Protein AF-A0A962J3V6-F1 (afdb_monomer_lite)

Structure (mmCIF, N/CA/C/O backbone):
data_AF-A0A962J3V6-F1
#
_entry.id   AF-A0A962J3V6-F1
#
loop_
_atom_site.group_PDB
_atom_site.id
_atom_site.type_symbol
_atom_site.label_atom_id
_atom_site.label_alt_id
_atom_site.label_comp_id
_atom_site.label_asym_id
_atom_site.label_entity_id
_atom_site.label_seq_id
_atom_site.pdbx_PDB_ins_code
_atom_site.Cartn_x
_atom_site.Cartn_y
_atom_site.Cartn_z
_atom_site.occupancy
_atom_site.B_iso_or_equiv
_atom_site.auth_seq_id
_atom_site.auth_comp_id
_atom_site.auth_asym_id
_atom_site.auth_atom_id
_atom_site.pdbx_PDB_model_num
ATOM 1 N N . MET A 1 1 ? -24.336 -7.893 41.611 1.00 66.75 1 MET A N 1
ATOM 2 C CA . MET A 1 1 ? -23.664 -8.650 40.518 1.00 66.75 1 MET A CA 1
ATOM 3 C C . MET A 1 1 ? -24.227 -8.405 39.106 1.00 66.75 1 MET A C 1
ATOM 5 O O . MET A 1 1 ? -23.433 -8.331 38.176 1.00 66.75 1 MET A O 1
ATOM 9 N N . LYS A 1 2 ? -25.549 -8.251 38.892 1.00 81.50 2 LYS A N 1
ATOM 10 C CA . LYS A 1 2 ? -26.153 -8.059 37.546 1.00 81.50 2 LYS A CA 1
ATOM 11 C C . LYS A 1 2 ? -25.655 -6.804 36.803 1.00 81.50 2 LYS A C 1
ATOM 13 O O . LYS A 1 2 ? -25.429 -6.859 35.599 1.00 81.50 2 LYS A O 1
ATOM 18 N N . ASN A 1 3 ? -25.429 -5.706 37.526 1.00 87.75 3 ASN A N 1
ATOM 19 C CA . ASN A 1 3 ? -24.977 -4.433 36.945 1.00 87.75 3 ASN A CA 1
ATOM 20 C C . ASN A 1 3 ? -23.511 -4.482 36.477 1.00 87.75 3 ASN A C 1
ATOM 22 O O . ASN A 1 3 ? -23.180 -3.909 35.447 1.00 87.75 3 ASN A O 1
ATOM 26 N N . ILE A 1 4 ? -22.664 -5.257 37.164 1.00 92.31 4 ILE A N 1
ATOM 27 C CA . ILE A 1 4 ? -21.242 -5.433 36.821 1.00 92.31 4 ILE A CA 1
ATOM 28 C C . ILE A 1 4 ? -21.096 -6.227 35.517 1.00 92.31 4 ILE A C 1
ATOM 30 O O . ILE A 1 4 ? -20.351 -5.824 34.630 1.00 92.31 4 ILE A O 1
ATOM 34 N N . LYS A 1 5 ? -21.869 -7.310 35.345 1.00 92.38 5 LYS A N 1
ATOM 35 C CA . LYS A 1 5 ? -21.856 -8.102 34.101 1.00 92.38 5 LYS A CA 1
ATOM 36 C C . LYS A 1 5 ? -22.297 -7.276 32.887 1.00 92.38 5 LYS A C 1
ATOM 38 O O . LYS A 1 5 ? -21.710 -7.397 31.817 1.00 92.38 5 LYS A O 1
ATOM 43 N N . LYS A 1 6 ? -23.300 -6.405 33.061 1.00 92.25 6 LYS A N 1
ATOM 44 C CA . LYS A 1 6 ? -23.743 -5.473 32.012 1.00 92.25 6 LYS A CA 1
ATOM 45 C C . LYS A 1 6 ? -22.647 -4.471 31.647 1.00 92.25 6 LYS A C 1
ATOM 47 O O . LYS A 1 6 ? -22.354 -4.330 30.464 1.00 92.25 6 LYS A O 1
ATOM 52 N N . ALA A 1 7 ? -22.019 -3.840 32.640 1.00 93.50 7 ALA A N 1
ATOM 53 C CA . ALA A 1 7 ? -20.923 -2.897 32.417 1.00 93.50 7 ALA A CA 1
ATOM 54 C C . ALA A 1 7 ? -19.744 -3.553 31.679 1.00 93.50 7 ALA A C 1
ATOM 56 O O . ALA A 1 7 ? -19.278 -3.019 30.677 1.00 93.50 7 ALA A O 1
ATOM 57 N N . LEU A 1 8 ? -19.341 -4.758 32.095 1.00 95.62 8 LEU A N 1
ATOM 58 C CA . LEU A 1 8 ? -18.282 -5.519 31.430 1.00 95.62 8 LEU A CA 1
ATOM 59 C C . LEU A 1 8 ? -18.642 -5.859 29.976 1.00 95.62 8 LEU A C 1
ATOM 61 O O . LEU A 1 8 ? -17.805 -5.729 29.089 1.00 95.62 8 LEU A O 1
ATOM 65 N N . SER A 1 9 ? -19.895 -6.249 29.715 1.00 94.81 9 SER A N 1
ATOM 66 C CA . SER A 1 9 ? -20.354 -6.549 28.353 1.00 94.81 9 SER A CA 1
ATOM 67 C C . SER A 1 9 ? -20.387 -5.313 27.447 1.00 94.81 9 SER A C 1
ATOM 69 O O . SER A 1 9 ? -20.104 -5.420 26.257 1.00 94.81 9 SER A O 1
ATOM 71 N N . LEU A 1 10 ? -20.717 -4.141 28.000 1.00 95.62 10 LEU A N 1
ATOM 72 C CA . LEU A 1 10 ? -20.697 -2.875 27.266 1.00 95.62 10 LEU A CA 1
ATOM 73 C C . LEU A 1 10 ? -19.265 -2.463 26.945 1.00 95.62 10 LEU A C 1
ATOM 75 O O . LEU A 1 10 ? -18.980 -2.119 25.803 1.00 95.62 10 LEU A O 1
ATOM 79 N N . PHE A 1 11 ? -18.368 -2.568 27.926 1.00 96.50 11 PHE A N 1
ATOM 80 C CA . PHE A 1 11 ? -16.948 -2.304 27.733 1.00 96.50 11 PHE A CA 1
ATOM 81 C C . PHE A 1 11 ? -16.353 -3.194 26.635 1.00 96.50 11 PHE A C 1
ATOM 83 O O . PHE A 1 11 ? -15.715 -2.689 25.719 1.00 96.50 11 PHE A O 1
ATOM 90 N N . TRP A 1 12 ? -16.642 -4.499 26.664 1.00 96.94 12 TRP A N 1
ATOM 91 C CA . TRP A 1 12 ? -16.194 -5.436 25.630 1.00 96.94 12 TRP A CA 1
ATOM 92 C C . TRP A 1 12 ? -16.686 -5.068 24.229 1.00 96.94 12 TRP A C 1
ATOM 94 O O . TRP A 1 12 ? -15.909 -5.091 23.279 1.00 96.94 12 TRP A O 1
ATOM 104 N N . LYS A 1 13 ? -17.962 -4.692 24.091 1.00 97.31 13 LYS A N 1
ATOM 105 C CA . LYS A 1 13 ? -18.520 -4.260 22.800 1.00 97.31 13 LYS A CA 1
ATOM 106 C C . LYS A 1 13 ? -17.868 -2.974 22.300 1.00 97.31 13 LYS A C 1
ATOM 108 O O . LYS A 1 13 ? -17.522 -2.895 21.128 1.00 97.31 13 LYS A O 1
ATOM 113 N N . LEU A 1 14 ? -17.685 -1.989 23.181 1.00 97.56 14 LEU A N 1
ATOM 114 C CA . LEU A 1 14 ? -17.017 -0.730 22.845 1.00 97.56 14 LEU A CA 1
ATOM 115 C C . LEU A 1 14 ? -15.577 -0.970 22.394 1.00 97.56 14 LEU A C 1
ATOM 117 O O . LEU A 1 14 ? -15.175 -0.442 21.362 1.00 97.56 14 LEU A O 1
ATOM 121 N N . TRP A 1 15 ? -14.838 -1.808 23.123 1.00 97.69 15 TRP A N 1
ATOM 1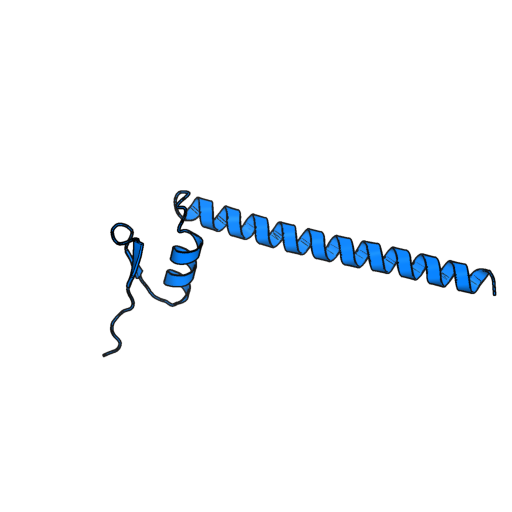22 C CA . TRP A 1 15 ? -13.484 -2.205 22.753 1.00 97.69 15 TRP A CA 1
ATOM 123 C C . TRP A 1 15 ? -13.451 -2.876 21.380 1.00 97.69 15 TRP A C 1
ATOM 125 O O . TRP A 1 15 ? -12.689 -2.454 20.518 1.00 97.69 15 TRP A O 1
ATOM 135 N N . MET A 1 16 ? -14.326 -3.858 21.140 1.00 97.44 16 MET A N 1
ATOM 136 C CA . MET A 1 16 ? -14.413 -4.524 19.841 1.00 97.44 16 MET A CA 1
ATOM 137 C C . MET A 1 16 ? -14.691 -3.539 18.705 1.00 97.44 16 MET A C 1
ATOM 139 O O . MET A 1 16 ? -13.976 -3.559 17.709 1.00 97.44 16 MET A O 1
ATOM 143 N N . TYR A 1 17 ? -15.682 -2.654 18.851 1.00 98.12 17 TYR A N 1
ATOM 144 C CA . TYR A 1 17 ? -15.995 -1.669 17.812 1.00 98.12 17 TYR A CA 1
ATOM 145 C C . TYR A 1 17 ? -14.848 -0.698 17.568 1.00 98.12 17 TYR A C 1
ATOM 147 O O . TYR A 1 17 ? -14.553 -0.386 16.417 1.00 98.12 17 TYR A O 1
ATOM 155 N N . PHE A 1 18 ? -14.185 -0.250 18.633 1.00 98.06 18 PHE A N 1
ATOM 156 C CA . PHE A 1 18 ? -13.013 0.601 18.518 1.00 98.06 18 PHE A CA 1
ATOM 157 C C . PHE A 1 18 ? -11.888 -0.108 17.755 1.00 98.06 18 PHE A C 1
ATOM 159 O O . PHE A 1 18 ? -11.381 0.434 16.776 1.00 98.06 18 PHE A O 1
ATOM 166 N N . SER A 1 19 ? -11.551 -1.346 18.132 1.00 98.06 19 SER A N 1
ATOM 167 C CA . SER A 1 19 ? -10.534 -2.137 17.434 1.00 98.06 19 SER A CA 1
ATOM 168 C C . SER A 1 19 ? -10.892 -2.359 15.964 1.00 98.06 19 SER A C 1
ATOM 170 O O . SER A 1 19 ? -10.043 -2.169 15.097 1.00 98.06 19 SER A O 1
ATOM 172 N N . THR A 1 20 ? -12.147 -2.701 15.659 1.00 98.38 20 THR A N 1
ATOM 173 C CA . THR A 1 20 ? -12.608 -2.855 14.274 1.00 98.38 20 THR A CA 1
ATOM 174 C C . THR A 1 20 ? -12.492 -1.547 13.493 1.00 98.38 20 THR A C 1
ATOM 176 O O . THR A 1 20 ? -12.006 -1.565 12.368 1.00 98.38 20 THR A O 1
ATOM 179 N N . ALA A 1 21 ? -12.884 -0.411 14.075 1.00 98.44 21 ALA A N 1
ATOM 180 C CA . ALA A 1 21 ? -12.775 0.889 13.416 1.00 98.44 21 ALA A CA 1
ATOM 181 C C . ALA A 1 21 ? -11.315 1.255 13.103 1.00 98.44 21 ALA A C 1
ATOM 183 O O . ALA A 1 21 ? -11.024 1.691 11.990 1.00 98.44 21 ALA A O 1
ATOM 184 N N . VAL A 1 22 ? -10.396 1.019 14.047 1.00 98.56 22 VAL A N 1
ATOM 185 C CA . VAL A 1 22 ? -8.957 1.253 13.849 1.00 98.56 22 VAL A CA 1
ATOM 186 C C . VAL A 1 22 ? -8.409 0.378 12.723 1.00 98.56 22 VAL A C 1
ATOM 188 O O . VAL A 1 22 ? -7.744 0.892 11.828 1.00 98.56 22 VAL A O 1
ATOM 191 N N . VAL A 1 23 ? -8.717 -0.923 12.721 1.00 98.50 23 VAL A N 1
ATOM 192 C CA . VAL A 1 23 ? -8.254 -1.839 11.664 1.00 98.50 23 VAL A CA 1
ATOM 193 C C . VAL A 1 23 ? -8.792 -1.413 10.299 1.00 98.50 23 VAL A C 1
ATOM 195 O O . VAL A 1 23 ? -8.017 -1.279 9.357 1.00 98.50 23 VAL A O 1
ATOM 198 N N . THR A 1 24 ? -10.090 -1.122 10.194 1.00 98.50 24 THR A N 1
ATOM 199 C CA . THR A 1 24 ? -10.704 -0.664 8.938 1.00 98.50 24 THR A CA 1
ATOM 200 C C . THR A 1 24 ? -10.067 0.628 8.431 1.00 98.50 24 THR A C 1
ATOM 202 O O . THR A 1 24 ? -9.817 0.763 7.232 1.00 98.50 24 THR A O 1
ATOM 205 N N . PHE A 1 25 ? -9.768 1.568 9.330 1.00 98.50 25 PHE A N 1
ATOM 206 C CA . PHE A 1 25 ? -9.099 2.816 8.977 1.00 98.50 25 PHE A CA 1
ATOM 207 C C . PHE A 1 25 ? -7.688 2.569 8.427 1.00 98.50 25 PHE A C 1
ATOM 209 O O . PHE A 1 25 ? -7.363 3.060 7.348 1.00 98.50 25 PHE A O 1
ATOM 216 N N . LEU A 1 26 ? -6.881 1.751 9.110 1.00 98.62 26 LEU A N 1
ATOM 217 C CA . LEU A 1 26 ? -5.529 1.408 8.659 1.00 98.62 26 LEU A CA 1
ATOM 218 C C . LEU A 1 26 ? -5.538 0.665 7.315 1.00 98.62 26 LEU A C 1
ATOM 220 O O . LEU A 1 26 ? -4.748 0.994 6.434 1.00 98.62 26 LEU A O 1
ATOM 224 N N . CYS A 1 27 ? -6.463 -0.279 7.119 1.00 98.50 27 CYS A N 1
ATOM 225 C CA . CYS A 1 27 ? -6.630 -0.967 5.836 1.00 98.50 27 CYS A CA 1
ATOM 226 C C . CYS A 1 27 ? -7.014 0.003 4.711 1.00 98.50 27 CYS A C 1
ATOM 228 O O . CYS A 1 27 ? -6.494 -0.109 3.604 1.00 98.50 27 CYS A O 1
ATOM 230 N N . SER A 1 28 ? -7.895 0.965 4.996 1.00 98.44 28 SER A N 1
ATOM 231 C CA . SER A 1 28 ? -8.302 1.985 4.023 1.00 98.44 28 SER A CA 1
ATOM 232 C C . SER A 1 28 ? -7.138 2.897 3.637 1.00 98.44 28 SER A C 1
ATOM 234 O O . SER A 1 28 ? -6.963 3.188 2.456 1.00 98.44 28 SER A O 1
ATOM 236 N N . LEU A 1 29 ? -6.318 3.312 4.610 1.00 98.50 29 LEU A N 1
ATOM 237 C CA . LEU A 1 29 ? -5.113 4.104 4.351 1.00 98.50 29 LEU A CA 1
ATOM 238 C C . LEU A 1 29 ? -4.097 3.338 3.506 1.00 98.50 29 LEU A C 1
ATOM 240 O O . LEU A 1 29 ? -3.589 3.884 2.531 1.00 98.50 29 LEU A O 1
ATOM 244 N N . PHE A 1 30 ? -3.833 2.077 3.856 1.00 97.81 30 PHE A N 1
ATOM 245 C CA . PHE A 1 30 ? -2.926 1.225 3.092 1.00 97.81 30 PHE A CA 1
ATOM 246 C C . PHE A 1 30 ? -3.397 1.083 1.642 1.00 97.81 30 PHE A C 1
ATOM 248 O O . PHE A 1 30 ? -2.629 1.344 0.723 1.00 97.81 30 PHE A O 1
ATOM 255 N N . LEU A 1 31 ? -4.681 0.769 1.434 1.00 98.38 31 LEU A N 1
ATOM 256 C CA . LEU A 1 31 ? -5.254 0.643 0.096 1.00 98.38 31 LEU A CA 1
ATOM 257 C C . LEU A 1 31 ? -5.145 1.950 -0.699 1.00 98.38 31 LEU A C 1
ATOM 259 O O . LEU A 1 31 ? -4.754 1.924 -1.863 1.00 98.38 31 LEU A O 1
ATOM 263 N N . ALA A 1 32 ? -5.464 3.089 -0.078 1.00 98.44 32 ALA A N 1
ATOM 264 C CA . ALA A 1 32 ? -5.363 4.392 -0.726 1.00 98.44 32 ALA A CA 1
ATOM 265 C C . ALA A 1 32 ? -3.919 4.712 -1.144 1.00 98.44 32 ALA A C 1
ATOM 267 O O . ALA A 1 32 ? -3.700 5.169 -2.264 1.00 98.44 32 ALA A O 1
ATOM 268 N N . TYR A 1 33 ? -2.941 4.425 -0.280 1.00 97.38 33 TYR A N 1
ATOM 269 C CA . TYR A 1 33 ? -1.523 4.611 -0.582 1.00 97.38 33 TYR A CA 1
ATOM 270 C C . TYR A 1 33 ? -1.052 3.696 -1.722 1.00 97.38 33 TYR A C 1
ATOM 272 O O . TYR A 1 33 ? -0.440 4.171 -2.674 1.00 97.38 33 TYR A O 1
ATOM 280 N N . THR A 1 34 ? -1.414 2.410 -1.697 1.00 96.81 34 THR A N 1
ATOM 281 C CA . THR A 1 34 ? -1.092 1.465 -2.779 1.00 96.81 34 THR A CA 1
ATOM 282 C C . THR A 1 34 ? -1.687 1.904 -4.120 1.00 96.81 34 THR A C 1
ATOM 284 O O . THR A 1 34 ? -0.994 1.882 -5.133 1.00 96.81 34 THR A O 1
ATOM 287 N N . VAL A 1 35 ? -2.955 2.336 -4.137 1.00 98.00 35 VAL A N 1
ATOM 288 C CA . VAL A 1 35 ? -3.606 2.845 -5.357 1.00 98.00 35 VAL A CA 1
ATOM 289 C C . VAL A 1 35 ? -2.930 4.123 -5.845 1.00 98.00 35 VAL A C 1
ATOM 291 O O . VAL A 1 35 ? -2.729 4.277 -7.046 1.00 98.00 35 VAL A O 1
ATOM 294 N N . PHE A 1 36 ? -2.553 5.025 -4.936 1.00 97.69 36 PHE A N 1
ATOM 295 C CA . PHE A 1 36 ? -1.820 6.238 -5.285 1.00 97.69 36 PHE A CA 1
ATOM 296 C C . PHE A 1 36 ? -0.488 5.915 -5.975 1.00 97.69 36 PHE A C 1
ATOM 298 O O . PHE A 1 36 ? -0.251 6.437 -7.062 1.00 97.69 36 PHE A O 1
ATOM 305 N N . LEU A 1 37 ? 0.324 5.012 -5.406 1.00 97.25 37 LEU A N 1
ATOM 306 C CA . LEU A 1 37 ? 1.583 4.572 -6.018 1.00 97.25 37 LEU A CA 1
ATOM 307 C C . LEU A 1 37 ? 1.363 3.952 -7.404 1.00 97.25 37 LEU A C 1
ATOM 309 O O . LEU A 1 37 ? 2.042 4.306 -8.364 1.00 97.25 37 LEU A O 1
ATOM 313 N N . TRP A 1 38 ? 0.361 3.079 -7.534 1.00 97.75 38 TRP A N 1
ATOM 314 C CA . TRP A 1 38 ? 0.015 2.466 -8.816 1.00 97.75 38 TRP A CA 1
ATOM 315 C C . TRP A 1 38 ? -0.347 3.510 -9.883 1.00 97.75 38 TRP A C 1
ATOM 317 O O . TRP A 1 38 ? 0.108 3.403 -11.019 1.00 97.75 38 TRP A O 1
ATOM 327 N N . VAL A 1 39 ? -1.101 4.554 -9.521 1.00 97.75 39 VAL A N 1
ATOM 328 C CA . VAL A 1 39 ? -1.476 5.640 -10.444 1.00 97.75 39 VAL A CA 1
ATOM 329 C C . VAL A 1 39 ? -0.269 6.487 -10.854 1.00 97.75 39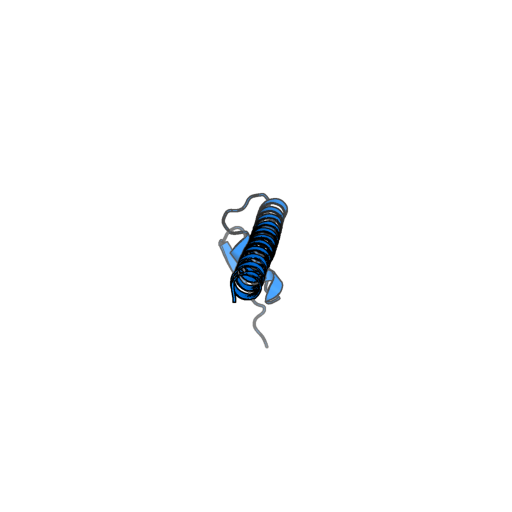 VAL A C 1
ATOM 331 O O . VAL A 1 39 ? -0.118 6.781 -12.038 1.00 97.75 39 VAL A O 1
ATOM 334 N N . ILE A 1 40 ? 0.599 6.885 -9.916 1.00 95.50 40 ILE A N 1
ATOM 335 C CA . ILE A 1 40 ? 1.764 7.728 -10.248 1.00 95.50 40 ILE A CA 1
ATOM 336 C C . ILE A 1 40 ? 2.845 6.968 -11.026 1.00 95.50 40 ILE A C 1
ATOM 338 O O . ILE A 1 40 ? 3.628 7.589 -11.738 1.00 95.50 40 ILE A O 1
ATOM 342 N N . SER A 1 41 ? 2.871 5.637 -10.927 1.00 93.94 41 SER A N 1
ATOM 343 C CA . SER A 1 41 ? 3.730 4.759 -11.729 1.00 93.94 41 SER A CA 1
ATOM 344 C C . SER A 1 41 ? 3.094 4.353 -13.067 1.00 93.94 41 SER A C 1
ATOM 346 O O . SER A 1 41 ? 3.431 3.298 -13.599 1.00 93.94 41 SER A O 1
ATOM 348 N N . ASP A 1 42 ? 2.155 5.148 -13.594 1.00 95.06 42 ASP A N 1
ATOM 349 C CA . ASP A 1 42 ? 1.452 4.909 -14.866 1.00 95.06 42 ASP A CA 1
ATOM 350 C C . ASP A 1 42 ? 0.813 3.513 -14.956 1.00 95.06 42 ASP A C 1
ATOM 352 O O . ASP A 1 42 ? 0.917 2.792 -15.947 1.00 95.06 42 ASP A O 1
ATOM 356 N N . PHE A 1 43 ? 0.182 3.090 -13.859 1.00 96.00 43 PHE A N 1
ATOM 357 C CA . PHE A 1 43 ? -0.455 1.782 -13.719 1.00 96.00 43 PHE A CA 1
ATOM 358 C C . PHE A 1 43 ? 0.496 0.585 -13.900 1.00 96.00 43 PHE A C 1
ATOM 360 O O . PHE A 1 43 ? 0.038 -0.547 -14.102 1.00 96.00 43 PHE A O 1
ATOM 367 N N . SER A 1 44 ? 1.811 0.806 -13.786 1.00 94.94 44 SER A N 1
ATOM 368 C CA . SER A 1 44 ? 2.820 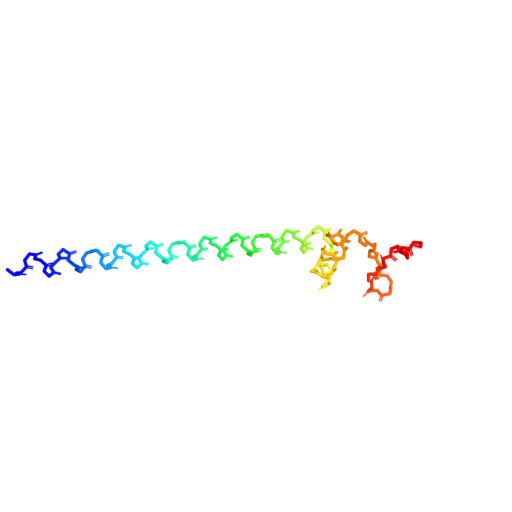-0.245 -13.891 1.00 94.94 44 SER A CA 1
ATOM 369 C C . SER A 1 44 ? 2.578 -1.348 -12.854 1.00 94.94 44 SER A C 1
ATOM 371 O O . SER A 1 44 ? 2.383 -1.044 -11.674 1.00 94.94 44 SER A O 1
ATOM 373 N N . PRO A 1 45 ? 2.640 -2.638 -13.235 1.00 95.44 45 PRO A N 1
ATOM 374 C CA . PRO A 1 45 ? 2.586 -3.739 -12.274 1.00 95.44 45 PRO A CA 1
ATOM 375 C C . PRO A 1 45 ? 3.796 -3.758 -11.323 1.00 95.44 45 PRO A C 1
ATOM 377 O O . PRO A 1 45 ? 3.732 -4.416 -10.288 1.00 95.44 45 PRO A O 1
ATOM 380 N N . ASP A 1 46 ? 4.865 -3.022 -11.645 1.00 96.44 46 ASP A N 1
ATOM 381 C CA . ASP A 1 46 ? 6.087 -2.927 -10.839 1.00 96.44 46 ASP A CA 1
ATOM 382 C C . ASP A 1 46 ? 6.089 -1.733 -9.879 1.00 96.44 46 ASP A C 1
ATOM 384 O O . ASP A 1 46 ? 7.126 -1.430 -9.300 1.00 96.44 46 ASP A O 1
ATOM 388 N N . PHE A 1 47 ? 4.965 -1.033 -9.696 1.00 96.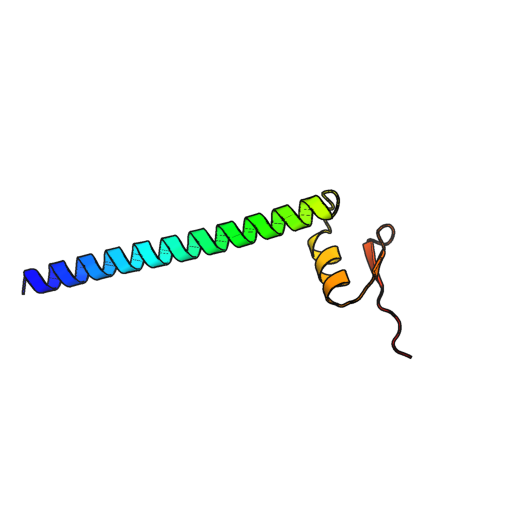81 47 PHE A N 1
ATOM 389 C CA . PHE A 1 47 ? 4.907 0.209 -8.911 1.00 96.81 47 PHE A CA 1
ATOM 390 C C . PHE A 1 47 ? 5.521 0.092 -7.502 1.00 96.81 47 PHE A C 1
ATOM 392 O O . PHE A 1 47 ? 6.189 1.015 -7.055 1.00 96.81 47 PHE A O 1
ATOM 399 N N . LEU A 1 48 ? 5.372 -1.055 -6.825 1.00 96.19 48 LEU A N 1
ATOM 400 C CA . LEU A 1 48 ? 6.008 -1.299 -5.520 1.00 96.19 48 LEU A CA 1
ATOM 401 C C . LEU A 1 48 ? 7.533 -1.445 -5.621 1.00 96.19 48 LEU A C 1
ATOM 403 O O . LEU A 1 48 ? 8.258 -1.025 -4.724 1.00 96.19 48 LEU A O 1
ATOM 407 N N . SER A 1 49 ? 8.030 -2.054 -6.698 1.00 96.81 49 SER A N 1
ATOM 408 C CA . SER A 1 49 ? 9.467 -2.177 -6.957 1.00 96.81 49 SER A CA 1
ATOM 409 C C . SER A 1 49 ? 10.077 -0.841 -7.376 1.00 96.81 49 SER A C 1
ATOM 411 O O . SER A 1 49 ? 11.189 -0.531 -6.954 1.00 96.81 49 SER A O 1
ATOM 413 N N . ILE A 1 50 ? 9.336 -0.042 -8.150 1.00 95.62 50 ILE A N 1
ATOM 414 C CA . ILE A 1 50 ? 9.699 1.330 -8.519 1.00 95.62 50 ILE A CA 1
ATOM 415 C C . ILE A 1 50 ? 9.821 2.186 -7.256 1.00 95.62 50 ILE A C 1
ATOM 417 O O . ILE A 1 50 ? 10.868 2.784 -7.031 1.00 95.62 50 ILE A O 1
ATOM 421 N N . ASP A 1 51 ? 8.790 2.194 -6.412 1.00 95.94 51 ASP A N 1
ATOM 422 C CA . ASP A 1 51 ? 8.762 2.942 -5.151 1.00 95.94 51 ASP A CA 1
ATOM 423 C C . ASP A 1 51 ? 9.926 2.538 -4.233 1.00 95.94 51 ASP A C 1
ATOM 425 O O . ASP A 1 51 ? 10.751 3.375 -3.874 1.00 95.94 51 ASP A O 1
ATOM 429 N N . SER A 1 52 ? 10.105 1.233 -3.990 1.00 95.81 52 SER A N 1
ATOM 430 C CA . SER A 1 52 ? 11.220 0.726 -3.179 1.00 95.81 52 SER A CA 1
ATOM 431 C C . SER A 1 52 ? 12.599 1.088 -3.742 1.00 95.81 52 SER A C 1
ATOM 433 O O . SER A 1 52 ? 13.539 1.250 -2.964 1.00 95.81 52 SER A O 1
ATOM 435 N N . CYS A 1 53 ? 12.747 1.167 -5.067 1.00 95.81 53 CYS A N 1
ATOM 436 C CA . CYS A 1 53 ? 13.995 1.571 -5.709 1.00 95.81 53 CYS A CA 1
ATOM 437 C C . CYS A 1 53 ? 14.296 3.051 -5.453 1.00 95.81 53 CYS A C 1
ATOM 439 O O . CYS A 1 53 ? 15.409 3.399 -5.056 1.00 95.81 53 CYS A O 1
ATOM 441 N N . LEU A 1 54 ? 13.295 3.910 -5.655 1.00 93.88 54 LEU A N 1
ATOM 442 C CA . LEU A 1 54 ? 13.424 5.356 -5.487 1.00 93.88 54 LEU A CA 1
ATOM 443 C C . LEU A 1 54 ? 13.635 5.739 -4.014 1.00 93.88 54 LEU A C 1
ATOM 445 O O . LEU A 1 54 ? 14.477 6.589 -3.727 1.00 93.88 54 LEU A O 1
ATOM 449 N N . ASP A 1 55 ? 12.955 5.064 -3.085 1.00 94.31 55 ASP A N 1
ATOM 450 C CA . ASP A 1 55 ? 13.119 5.264 -1.638 1.00 94.31 55 ASP A CA 1
ATOM 451 C C . ASP A 1 55 ? 14.522 4.894 -1.144 1.00 94.31 55 ASP A C 1
ATOM 453 O O . ASP A 1 55 ? 15.068 5.530 -0.240 1.00 94.31 55 ASP A O 1
ATOM 457 N N . ALA A 1 56 ? 15.140 3.886 -1.762 1.00 94.38 56 ALA A N 1
ATOM 458 C CA . ALA A 1 56 ? 16.519 3.499 -1.489 1.00 94.38 56 ALA A CA 1
ATOM 459 C C . ALA A 1 56 ? 17.554 4.409 -2.188 1.00 94.38 56 ALA A C 1
ATOM 461 O O . ALA A 1 56 ? 18.755 4.156 -2.092 1.00 94.38 56 ALA A O 1
ATOM 462 N N . GLY A 1 57 ? 17.112 5.458 -2.893 1.00 93.12 57 GLY A N 1
ATOM 463 C CA . GLY A 1 57 ? 17.975 6.378 -3.639 1.00 93.12 57 GLY A CA 1
ATOM 464 C C . GLY A 1 57 ? 18.498 5.816 -4.964 1.00 93.12 57 GLY A C 1
ATOM 465 O O . GLY A 1 57 ? 19.419 6.386 -5.551 1.00 93.12 57 GLY A O 1
ATOM 466 N N . GLY A 1 58 ? 17.939 4.698 -5.429 1.00 94.62 58 GLY A N 1
ATOM 467 C CA . GLY A 1 58 ? 18.239 4.116 -6.730 1.00 94.62 58 GLY A CA 1
ATOM 468 C C . GLY A 1 58 ? 17.505 4.817 -7.875 1.00 94.62 58 GLY A C 1
ATOM 469 O O . GLY A 1 58 ? 16.676 5.711 -7.688 1.00 94.62 58 GLY A O 1
ATOM 470 N N . ARG A 1 59 ? 17.806 4.383 -9.096 1.00 95.00 59 ARG A N 1
ATOM 471 C CA . ARG A 1 59 ? 17.129 4.785 -10.328 1.00 95.00 59 ARG A CA 1
ATOM 472 C C . ARG A 1 59 ? 16.474 3.564 -10.956 1.00 95.00 59 ARG A C 1
ATOM 474 O O . ARG A 1 59 ? 17.136 2.566 -11.210 1.00 95.00 59 ARG A O 1
ATOM 481 N N . TRP A 1 60 ? 15.182 3.653 -11.240 1.00 95.00 60 TRP A N 1
ATOM 482 C CA . TRP A 1 60 ? 14.472 2.573 -11.915 1.00 95.00 60 TRP A CA 1
ATOM 483 C C . TRP A 1 60 ? 14.737 2.579 -13.427 1.00 95.00 60 TRP A C 1
ATOM 485 O O . TRP A 1 60 ? 14.512 3.596 -14.089 1.00 95.00 60 TRP A O 1
ATOM 495 N N . ASP A 1 61 ? 15.175 1.442 -13.968 1.00 94.94 61 ASP A N 1
ATOM 496 C CA . ASP A 1 61 ? 15.228 1.166 -15.403 1.00 94.94 61 ASP A CA 1
ATOM 497 C C . ASP A 1 61 ? 13.904 0.518 -15.845 1.00 94.94 61 ASP A C 1
ATOM 499 O O . ASP A 1 61 ? 13.588 -0.621 -15.489 1.00 94.94 61 ASP A O 1
ATOM 503 N N . TYR A 1 62 ? 13.121 1.261 -16.631 1.00 91.25 62 TYR A N 1
ATOM 504 C CA . TYR A 1 62 ? 11.816 0.825 -17.133 1.00 91.25 62 TYR A CA 1
ATOM 505 C C . TYR A 1 62 ? 11.907 -0.249 -18.228 1.00 91.25 62 TYR A C 1
ATOM 507 O O . TYR A 1 62 ? 10.956 -1.015 -18.388 1.00 91.25 62 TYR A O 1
ATOM 515 N N . GLU A 1 63 ? 13.020 -0.329 -18.962 1.00 93.62 63 GLU A N 1
ATOM 516 C CA . GLU A 1 63 ? 13.232 -1.344 -20.001 1.00 93.62 63 GLU A CA 1
ATOM 517 C C . GLU A 1 63 ? 13.713 -2.659 -19.380 1.00 93.62 63 GLU A C 1
ATOM 519 O O . GLU A 1 63 ? 13.153 -3.723 -19.660 1.00 93.62 63 GLU A O 1
ATOM 524 N N . ALA A 1 64 ? 14.708 -2.588 -18.489 1.00 94.94 64 ALA A N 1
ATOM 525 C CA . ALA A 1 64 ? 15.243 -3.759 -17.794 1.00 94.94 64 ALA A CA 1
ATOM 526 C C . ALA A 1 64 ? 14.366 -4.231 -16.620 1.00 94.94 64 ALA A C 1
ATOM 528 O O . ALA A 1 64 ? 14.567 -5.340 -16.120 1.00 94.94 64 ALA A O 1
ATOM 529 N N . ARG A 1 65 ? 13.402 -3.406 -16.178 1.00 94.44 65 ARG A N 1
ATOM 530 C CA . ARG A 1 65 ? 12.564 -3.625 -14.981 1.00 94.44 65 ARG A CA 1
ATOM 531 C C . ARG A 1 65 ? 13.415 -3.905 -13.740 1.00 94.44 65 ARG A C 1
ATOM 533 O O . ARG A 1 65 ? 13.144 -4.830 -12.973 1.00 94.44 65 ARG A O 1
ATOM 540 N N . ALA A 1 66 ? 14.477 -3.121 -13.580 1.00 95.00 66 ALA A N 1
ATOM 541 C CA . ALA A 1 66 ? 15.485 -3.309 -12.548 1.00 95.00 66 ALA A CA 1
ATOM 542 C C . ALA A 1 66 ? 15.854 -1.979 -11.884 1.00 95.00 66 ALA A C 1
ATOM 544 O O . ALA A 1 66 ? 15.783 -0.917 -12.497 1.00 95.00 66 ALA A O 1
ATOM 545 N N . CYS A 1 67 ? 16.265 -2.047 -10.618 1.00 95.25 67 CYS A N 1
ATOM 546 C CA . CYS A 1 67 ? 16.783 -0.888 -9.905 1.00 95.25 67 CYS A CA 1
ATOM 547 C C . CYS A 1 67 ? 18.298 -0.785 -10.091 1.00 95.25 67 CYS A C 1
ATOM 549 O O . CYS A 1 67 ? 19.033 -1.725 -9.778 1.00 95.25 67 CYS A O 1
ATOM 551 N N . GLU A 1 68 ? 18.756 0.368 -10.557 1.00 95.12 68 GLU A N 1
ATOM 552 C CA . GLU A 1 68 ? 20.163 0.722 -10.645 1.00 95.12 68 GLU A CA 1
ATOM 553 C C . GLU A 1 68 ? 20.546 1.574 -9.438 1.00 95.12 68 GLU A C 1
ATOM 555 O O . GLU A 1 68 ? 20.008 2.661 -9.224 1.00 95.12 68 GLU A O 1
ATOM 560 N N . TYR A 1 69 ? 21.516 1.110 -8.662 1.00 90.50 69 TYR A N 1
ATOM 561 C CA . TYR A 1 69 ? 22.147 1.929 -7.637 1.00 90.50 69 TYR A CA 1
ATOM 562 C C . TYR A 1 69 ? 23.410 2.548 -8.221 1.00 90.50 69 TYR A C 1
ATOM 564 O O . TYR A 1 69 ? 24.130 1.892 -8.979 1.00 90.50 69 TYR A O 1
ATOM 572 N N . ALA A 1 70 ? 23.691 3.807 -7.879 1.00 78.62 70 ALA A N 1
ATOM 573 C CA . ALA A 1 70 ? 25.020 4.343 -8.128 1.00 78.62 70 ALA A CA 1
ATOM 574 C C . ALA A 1 70 ? 26.029 3.406 -7.451 1.00 78.62 70 ALA A C 1
ATOM 576 O O . ALA A 1 70 ? 25.859 3.060 -6.283 1.00 78.62 70 ALA A O 1
ATOM 577 N N . ALA A 1 71 ? 27.038 2.948 -8.194 1.00 67.31 71 ALA A N 1
ATOM 578 C CA . ALA A 1 71 ? 28.165 2.279 -7.570 1.00 67.31 71 ALA A CA 1
ATOM 579 C C . ALA A 1 71 ? 28.783 3.290 -6.600 1.00 67.31 71 ALA A C 1
ATOM 581 O O . ALA A 1 71 ? 29.274 4.331 -7.044 1.00 67.31 71 ALA A O 1
ATOM 582 N N . ASP A 1 72 ? 28.693 3.020 -5.296 1.00 61.50 72 ASP A N 1
ATOM 583 C CA . ASP A 1 72 ? 29.494 3.748 -4.317 1.00 61.50 72 ASP A CA 1
ATOM 584 C C . ASP A 1 72 ? 30.966 3.664 -4.777 1.0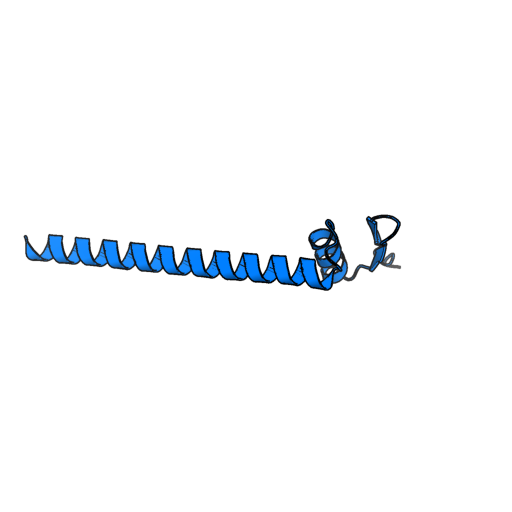0 61.50 72 ASP A C 1
ATOM 586 O O . ASP A 1 72 ? 31.414 2.566 -5.134 1.00 61.50 72 ASP A O 1
ATOM 590 N N . PRO A 1 73 ? 31.692 4.794 -4.865 1.00 55.03 73 PRO A N 1
ATOM 591 C CA . PRO A 1 73 ? 33.106 4.797 -5.232 1.00 55.03 73 PRO A CA 1
ATOM 592 C C . PRO A 1 73 ? 33.985 4.028 -4.237 1.00 55.03 73 PRO A C 1
ATOM 594 O O . PRO A 1 73 ? 33.667 4.017 -3.025 1.00 55.03 73 PRO A O 1
#

pLDDT: mean 93.71, std 8.28, range [55.03, 98.62]

Sequence (73 aa):
MKNIKKALSLFWKLWMYFSTAVVTFLCSLFLAYTVFLWVISDFSPDFLSIDSCLDAGGRWDYEARA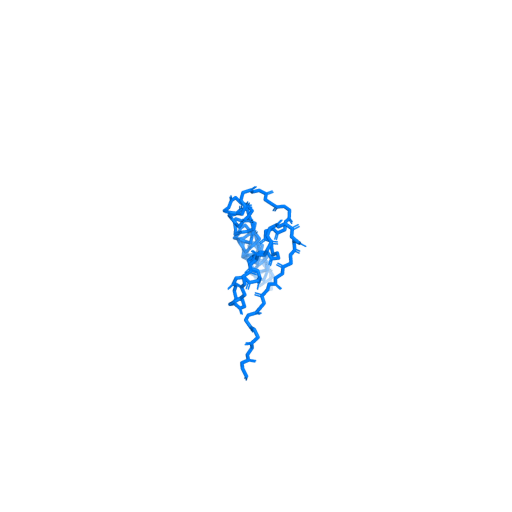CEYAADP

Radius of gyration: 22.63 Å; chains: 1; bounding box: 59×16×60 Å

Secondary structure (DSSP, 8-state):
-HHHHHHHHHHHHHHHHHHHHHHHHHHHHHHHHHHHHHHHTTT-TTHHHHHHHHHTT-EEETTTTEEEPP---

Foldseek 3Di:
DVVVVVVVVVVVVVVVVVVVVVVVVVVVVVVVVVVVQCVVVVNDPCSVVCVVLVVVVWDADPVVRDTHDDPDD